Protein AF-A0A497GNI8-F1 (afdb_monomer_lite)

Foldseek 3Di:
DDPDQDDPVSLVVLLVVLLVVLLVLLVCLLVVVDDPVVSVVSLVVSVVVCVVNVHDVVSSVVSVVSSVVSVVVNVVD

Structure (mmCIF, N/CA/C/O backbone):
data_AF-A0A497GNI8-F1
#
_entry.id   AF-A0A497GNI8-F1
#
loop_
_atom_site.group_PDB
_atom_site.id
_atom_site.type_symbol
_atom_site.label_atom_id
_atom_site.label_alt_id
_atom_site.label_comp_id
_atom_site.label_asym_id
_atom_site.label_entity_id
_atom_site.label_seq_id
_atom_site.pdbx_PDB_ins_code
_atom_site.Cartn_x
_atom_site.Cartn_y
_atom_site.Cartn_z
_atom_site.occupancy
_atom_site.B_iso_or_equiv
_atom_site.auth_seq_id
_atom_site.auth_comp_id
_atom_site.auth_asym_id
_atom_site.auth_atom_id
_atom_site.pdbx_PDB_model_num
ATOM 1 N N . MET A 1 1 ? -23.318 16.266 14.400 1.00 43.66 1 MET A N 1
ATOM 2 C CA . MET A 1 1 ? -22.988 14.831 14.263 1.00 43.66 1 MET A CA 1
ATOM 3 C C . MET A 1 1 ? -21.557 14.663 14.734 1.00 43.66 1 MET A C 1
ATOM 5 O O . MET A 1 1 ? -20.686 15.301 14.160 1.00 43.66 1 MET A O 1
ATOM 9 N N . GLY A 1 2 ? -21.331 13.944 15.837 1.00 50.91 2 GLY A N 1
ATOM 10 C CA . GLY A 1 2 ? -19.971 13.648 16.300 1.00 50.91 2 GLY A CA 1
ATOM 11 C C . GLY A 1 2 ? -19.305 12.658 15.346 1.00 50.91 2 GLY A C 1
ATOM 12 O O . GLY A 1 2 ? -19.996 11.790 14.814 1.00 50.91 2 GLY A O 1
ATOM 13 N N . MET A 1 3 ? -18.002 12.809 15.091 1.00 61.91 3 MET A N 1
ATOM 14 C CA . MET A 1 3 ? -17.240 11.784 14.372 1.00 61.91 3 MET A CA 1
ATOM 15 C C . MET A 1 3 ? -17.371 10.469 15.144 1.00 61.91 3 MET A C 1
ATOM 17 O O . MET A 1 3 ? -17.019 10.426 16.321 1.00 61.91 3 MET A O 1
ATOM 21 N N . MET A 1 4 ? -17.901 9.424 14.507 1.00 79.56 4 MET A N 1
ATOM 22 C CA . MET A 1 4 ? -17.799 8.077 15.060 1.00 79.56 4 MET A CA 1
ATOM 23 C C . MET A 1 4 ? -16.319 7.697 15.046 1.00 79.56 4 MET A C 1
ATOM 25 O O . MET A 1 4 ? -15.689 7.704 13.988 1.00 79.56 4 MET A O 1
ATOM 29 N N . GLU A 1 5 ? -15.748 7.441 16.221 1.00 87.12 5 GLU A N 1
ATOM 30 C CA . GLU A 1 5 ? -14.409 6.867 16.310 1.00 87.12 5 GLU A CA 1
ATOM 31 C C . GLU A 1 5 ? -14.463 5.407 15.863 1.00 87.12 5 GLU A C 1
ATOM 33 O O . GLU A 1 5 ? -15.365 4.667 16.253 1.00 87.12 5 GLU A O 1
ATOM 38 N N . LEU A 1 6 ? -13.488 5.002 15.048 1.00 91.06 6 LEU A N 1
ATOM 39 C CA . LEU A 1 6 ? -13.337 3.612 14.635 1.00 91.06 6 LEU A CA 1
ATOM 40 C C . LEU A 1 6 ? -13.002 2.747 15.849 1.00 91.06 6 LEU A C 1
ATOM 42 O O . LEU A 1 6 ? -12.077 3.054 16.611 1.00 91.06 6 LEU A O 1
ATOM 46 N N . THR A 1 7 ? -13.715 1.637 15.977 1.00 95.25 7 THR A N 1
ATOM 47 C CA . THR A 1 7 ? -13.375 0.558 16.902 1.00 95.25 7 THR A CA 1
ATOM 48 C C . THR A 1 7 ? -12.017 -0.051 16.544 1.00 95.25 7 THR A C 1
ATOM 50 O O . THR A 1 7 ? -11.540 0.062 15.413 1.00 95.25 7 THR A O 1
ATOM 53 N N . SER A 1 8 ? -11.384 -0.745 17.495 1.00 95.12 8 SER A N 1
ATOM 54 C CA . SER A 1 8 ? -10.110 -1.430 17.234 1.00 95.12 8 SER A CA 1
ATOM 55 C C . SER A 1 8 ? -10.214 -2.437 16.084 1.00 95.12 8 SER A C 1
ATOM 57 O O . SER A 1 8 ? -9.311 -2.510 15.260 1.00 95.12 8 SER A O 1
ATOM 59 N N . GLN A 1 9 ? -11.338 -3.153 15.976 1.00 97.06 9 GLN A N 1
ATOM 60 C CA . GLN A 1 9 ? -11.553 -4.141 14.919 1.00 97.06 9 GLN A CA 1
ATOM 61 C C . GLN A 1 9 ? -11.699 -3.494 13.533 1.00 97.06 9 GLN A C 1
ATOM 6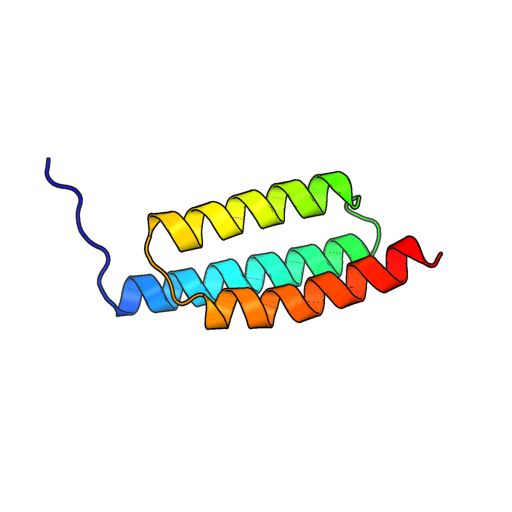3 O O . GLN A 1 9 ? -11.178 -4.014 12.550 1.00 97.06 9 GLN A O 1
ATOM 68 N N . GLU A 1 10 ? -12.370 -2.3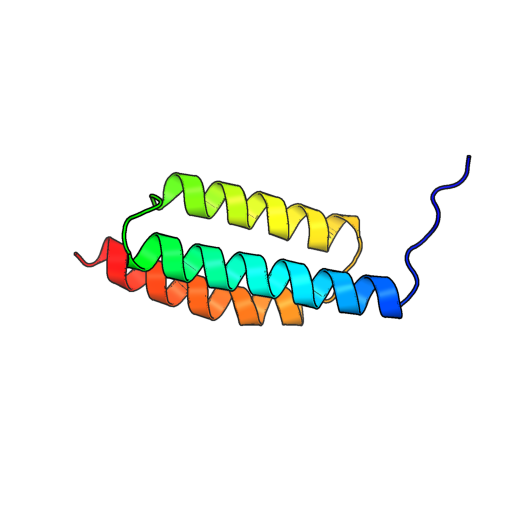43 13.438 1.00 97.31 10 GLU A N 1
ATOM 69 C CA . GLU A 1 10 ? -12.459 -1.594 12.178 1.00 97.31 10 GLU A CA 1
ATOM 70 C C . GLU A 1 10 ? -11.097 -1.042 11.751 1.00 97.31 10 GLU A C 1
ATOM 72 O O . GLU A 1 10 ? -10.795 -1.011 10.559 1.00 97.31 10 GLU A O 1
ATOM 77 N N . LYS A 1 11 ? -10.259 -0.637 12.713 1.00 97.38 11 LYS A N 1
ATOM 78 C CA . LYS A 1 11 ? -8.882 -0.216 12.432 1.00 97.38 11 LYS A CA 1
ATOM 79 C C . LYS A 1 11 ? -8.036 -1.364 11.902 1.00 97.38 11 LYS A C 1
ATOM 81 O O . LYS A 1 11 ? -7.438 -1.200 10.847 1.00 97.38 11 LYS A O 1
ATOM 86 N N . GLU A 1 12 ? -8.046 -2.515 12.570 1.00 97.94 12 GLU A N 1
ATOM 87 C CA . GLU A 1 12 ? -7.322 -3.712 12.116 1.00 97.94 12 GLU A CA 1
ATOM 88 C C . GLU A 1 12 ? -7.776 -4.152 10.716 1.00 97.94 12 GLU A C 1
ATOM 90 O O . GLU A 1 12 ? -6.957 -4.485 9.859 1.00 97.94 12 GLU A O 1
ATOM 95 N N . TYR A 1 13 ? -9.084 -4.098 10.448 1.00 98.00 13 TYR A N 1
ATOM 96 C CA . TYR A 1 13 ? -9.624 -4.391 9.123 1.00 98.00 13 TYR A CA 1
ATOM 97 C C . TYR A 1 13 ? -9.110 -3.410 8.059 1.00 98.00 13 TYR A C 1
ATOM 99 O O . TYR A 1 13 ? -8.648 -3.829 6.996 1.00 98.00 13 TYR A O 1
ATOM 107 N N . LEU A 1 14 ? -9.156 -2.104 8.342 1.00 98.00 14 LEU A N 1
ATOM 108 C CA . LEU A 1 14 ? -8.657 -1.072 7.430 1.00 98.00 14 LEU A CA 1
ATOM 109 C C . LEU A 1 14 ? -7.146 -1.175 7.207 1.00 98.00 14 LEU A C 1
ATOM 111 O O . LEU A 1 14 ? -6.686 -0.985 6.087 1.00 98.00 14 LEU A O 1
ATOM 115 N N . GLU A 1 15 ? -6.377 -1.493 8.245 1.00 98.44 15 GLU A N 1
ATOM 116 C CA . GLU A 1 15 ? -4.936 -1.732 8.155 1.00 98.44 15 GLU A CA 1
ATOM 117 C C . GLU A 1 15 ? -4.619 -2.868 7.185 1.00 98.44 15 GLU A C 1
ATOM 119 O O . GLU A 1 15 ? -3.765 -2.700 6.315 1.00 98.44 15 GLU A O 1
ATOM 124 N N . GLY A 1 16 ? -5.332 -3.994 7.293 1.00 98.19 16 GLY A N 1
ATOM 125 C CA . GLY A 1 16 ? -5.178 -5.124 6.377 1.00 98.19 16 GLY A CA 1
ATOM 126 C C . GLY A 1 16 ? -5.560 -4.773 4.939 1.00 98.19 16 GLY A C 1
ATOM 127 O O . GLY A 1 16 ? -4.814 -5.086 4.013 1.00 98.19 16 GLY A O 1
ATOM 128 N N . LEU A 1 17 ? -6.680 -4.069 4.752 1.00 98.44 17 LEU A N 1
ATOM 129 C CA . LEU A 1 17 ? -7.135 -3.636 3.429 1.00 98.44 17 LEU A CA 1
ATOM 130 C C . LEU A 1 17 ? -6.108 -2.718 2.752 1.00 98.44 17 LEU A C 1
ATOM 132 O O . LEU A 1 17 ? -5.738 -2.932 1.602 1.00 98.44 17 LEU A O 1
ATOM 136 N N . LEU A 1 18 ? -5.614 -1.715 3.477 1.00 98.50 18 LEU A N 1
ATOM 137 C CA . LEU A 1 18 ? -4.647 -0.756 2.947 1.00 98.50 18 LEU A CA 1
ATOM 138 C C . LEU A 1 18 ? -3.258 -1.374 2.739 1.00 98.50 18 LEU A C 1
ATOM 140 O O . LEU A 1 18 ? -2.535 -0.943 1.844 1.00 98.50 18 LEU A O 1
ATOM 144 N N . ALA A 1 19 ? -2.871 -2.368 3.544 1.00 98.31 19 ALA A N 1
ATOM 145 C CA . ALA A 1 19 ? -1.655 -3.141 3.304 1.00 98.31 19 ALA A CA 1
ATOM 146 C C . ALA A 1 19 ? -1.743 -3.918 1.985 1.00 98.31 19 ALA A C 1
ATOM 148 O O . ALA A 1 19 ? -0.812 -3.847 1.188 1.00 98.31 19 ALA A O 1
ATOM 149 N N . SER A 1 20 ? -2.880 -4.573 1.729 1.00 98.25 20 SER A N 1
ATOM 150 C CA . SER A 1 20 ? -3.141 -5.259 0.459 1.00 98.25 20 SER A CA 1
ATOM 151 C C . SER A 1 20 ? -3.101 -4.290 -0.726 1.00 98.25 20 SER A C 1
ATOM 153 O O . SER A 1 20 ? -2.492 -4.607 -1.738 1.00 98.25 20 SER A O 1
ATOM 155 N N . GLU A 1 21 ? -3.662 -3.079 -0.595 1.00 98.25 21 GLU A N 1
ATOM 156 C CA . GLU A 1 21 ? -3.564 -2.062 -1.658 1.00 98.25 21 GLU A CA 1
ATOM 157 C C . GLU A 1 21 ? -2.105 -1.680 -1.972 1.00 98.25 21 GLU A C 1
ATOM 159 O O . GLU A 1 21 ? -1.780 -1.378 -3.118 1.00 98.25 21 GLU A O 1
ATOM 164 N N . ILE A 1 22 ? -1.206 -1.679 -0.982 1.00 98.31 22 ILE A N 1
ATOM 165 C CA . ILE A 1 22 ? 0.223 -1.402 -1.209 1.00 98.31 22 ILE A CA 1
ATOM 166 C C . ILE A 1 22 ? 0.915 -2.568 -1.916 1.00 98.31 22 ILE A C 1
ATOM 168 O O . ILE A 1 22 ? 1.779 -2.328 -2.760 1.00 98.31 22 ILE A O 1
ATOM 172 N N . GLU A 1 23 ? 0.553 -3.806 -1.582 1.00 97.81 23 GLU A N 1
ATOM 173 C CA . GLU A 1 23 ? 1.050 -4.995 -2.281 1.00 97.81 23 GLU A CA 1
ATOM 174 C C . GLU A 1 23 ? 0.614 -4.967 -3.755 1.00 97.81 23 GLU A C 1
ATOM 176 O O . GLU A 1 23 ? 1.469 -5.038 -4.638 1.00 97.81 23 GLU A O 1
ATOM 181 N N . ASP A 1 24 ? -0.659 -4.666 -4.027 1.00 98.12 24 ASP A N 1
ATOM 182 C CA . ASP A 1 24 ? -1.178 -4.497 -5.391 1.00 98.12 24 ASP A CA 1
ATOM 183 C C . ASP A 1 24 ? -0.466 -3.365 -6.158 1.00 98.12 24 ASP A C 1
ATOM 185 O O . ASP A 1 24 ? -0.229 -3.464 -7.365 1.00 98.12 24 ASP A O 1
ATOM 189 N N . LEU A 1 25 ? -0.104 -2.264 -5.483 1.00 97.94 25 LEU A N 1
ATOM 190 C CA . LEU A 1 25 ? 0.708 -1.202 -6.094 1.00 97.94 25 LEU A CA 1
ATOM 191 C C . LEU A 1 25 ? 2.098 -1.707 -6.497 1.00 97.94 25 LEU A C 1
ATOM 193 O O . LEU A 1 25 ? 2.606 -1.290 -7.539 1.00 97.94 25 LEU A O 1
ATOM 197 N N . GLY A 1 26 ? 2.706 -2.586 -5.697 1.00 97.31 26 GLY A N 1
ATOM 198 C CA . GLY A 1 26 ? 3.992 -3.208 -6.012 1.00 97.31 26 GLY A CA 1
ATOM 199 C C . GLY A 1 26 ? 3.899 -4.121 -7.233 1.00 97.31 26 GLY A C 1
ATOM 200 O O . GLY A 1 26 ? 4.689 -3.958 -8.163 1.00 97.31 26 GLY A O 1
ATOM 201 N N . ASP A 1 27 ? 2.879 -4.979 -7.290 1.00 97.62 27 ASP A N 1
ATOM 202 C CA . ASP A 1 27 ? 2.625 -5.872 -8.431 1.00 97.62 27 ASP A CA 1
ATOM 203 C C . ASP A 1 27 ? 2.379 -5.089 -9.732 1.00 97.62 27 ASP A C 1
ATOM 205 O O . ASP A 1 27 ? 2.934 -5.398 -10.795 1.00 97.62 27 ASP A O 1
ATOM 209 N N . ARG A 1 28 ? 1.582 -4.017 -9.660 1.00 97.62 28 ARG A N 1
ATOM 210 C CA . ARG A 1 28 ? 1.327 -3.126 -10.803 1.00 97.62 28 ARG A CA 1
ATOM 211 C C . ARG A 1 28 ? 2.592 -2.395 -11.250 1.00 97.62 28 ARG A C 1
ATOM 213 O O . ARG A 1 28 ? 2.786 -2.173 -12.444 1.00 97.62 28 ARG A O 1
ATOM 220 N N . LEU A 1 29 ? 3.451 -1.985 -10.315 1.00 96.81 29 LEU A N 1
ATOM 221 C CA . LEU A 1 29 ? 4.714 -1.328 -10.656 1.00 96.81 29 LEU A CA 1
ATOM 222 C C . LEU A 1 29 ? 5.677 -2.314 -11.327 1.00 96.81 29 LEU A C 1
ATOM 224 O O . LEU A 1 29 ? 6.294 -1.971 -12.335 1.00 96.81 29 LEU A O 1
ATOM 228 N N . ALA A 1 30 ? 5.778 -3.533 -10.793 1.00 94.75 30 ALA A N 1
ATOM 229 C CA . ALA A 1 30 ? 6.641 -4.589 -11.318 1.00 94.75 30 ALA A CA 1
ATOM 230 C C . ALA A 1 30 ? 6.225 -5.032 -12.732 1.00 94.75 30 ALA A C 1
ATOM 232 O O . ALA A 1 30 ? 7.075 -5.239 -13.595 1.00 94.75 30 ALA A O 1
ATOM 233 N N . SER A 1 31 ? 4.919 -5.110 -13.000 1.00 95.06 31 SER A N 1
ATOM 234 C CA . SER A 1 31 ? 4.375 -5.399 -14.338 1.00 95.06 31 SER A CA 1
ATOM 235 C C . SER A 1 31 ? 4.493 -4.230 -15.326 1.00 95.06 31 SER A C 1
ATOM 237 O O . SER A 1 31 ? 4.359 -4.431 -16.532 1.00 95.06 31 SER A O 1
ATOM 239 N N . GLY A 1 32 ? 4.786 -3.018 -14.844 1.00 94.38 32 GLY A N 1
ATOM 240 C CA . GLY A 1 32 ? 4.860 -1.808 -15.663 1.00 94.38 32 GLY A CA 1
ATOM 241 C C . GLY A 1 32 ? 3.503 -1.166 -15.972 1.00 94.38 32 GLY A C 1
ATOM 242 O O . GLY A 1 32 ? 3.460 -0.210 -16.746 1.00 94.38 32 GLY A O 1
ATOM 243 N N . ASP A 1 33 ? 2.423 -1.639 -15.346 1.00 96.75 33 ASP A N 1
ATOM 244 C CA . ASP A 1 33 ? 1.063 -1.099 -15.482 1.00 96.75 33 ASP A CA 1
ATOM 245 C C . ASP A 1 33 ? 0.914 0.301 -14.863 1.00 96.75 33 ASP A C 1
ATOM 247 O O . ASP A 1 33 ? -0.000 1.053 -15.206 1.00 96.75 33 ASP A O 1
ATOM 251 N N . ILE A 1 34 ? 1.802 0.658 -13.933 1.00 96.81 34 ILE A N 1
ATOM 252 C CA . ILE A 1 34 ? 1.859 1.969 -13.280 1.00 96.81 34 ILE A CA 1
ATOM 253 C C . ILE A 1 34 ? 3.304 2.476 -13.221 1.00 96.81 34 ILE A C 1
ATOM 255 O O . ILE A 1 34 ? 4.254 1.715 -13.046 1.00 96.81 34 ILE A O 1
ATOM 259 N N . GLY A 1 35 ? 3.486 3.791 -13.361 1.00 94.88 35 GLY A N 1
ATOM 260 C CA . GLY A 1 35 ? 4.801 4.427 -13.260 1.00 94.88 35 GLY A CA 1
ATOM 261 C C . GLY A 1 35 ? 5.214 4.772 -11.817 1.00 94.88 35 GLY A C 1
ATOM 262 O O . GLY A 1 35 ? 4.357 4.884 -10.931 1.00 94.88 35 GLY A O 1
ATOM 263 N N . PRO A 1 36 ? 6.507 5.063 -11.566 1.00 94.00 36 PRO A N 1
ATOM 264 C CA . PRO A 1 36 ? 7.004 5.446 -10.239 1.00 94.00 36 PRO A CA 1
ATOM 265 C C . PRO A 1 36 ? 6.290 6.655 -9.616 1.00 94.00 36 PRO A C 1
ATOM 267 O O . PRO A 1 36 ? 5.990 6.665 -8.424 1.00 94.00 36 PRO A O 1
ATOM 270 N N . SER A 1 37 ? 5.981 7.685 -10.413 1.00 95.12 37 SER A N 1
ATOM 271 C CA . SER A 1 37 ? 5.334 8.904 -9.907 1.00 95.12 37 SER A CA 1
ATOM 272 C C . SER A 1 37 ? 3.880 8.685 -9.484 1.00 95.12 37 SER A C 1
ATOM 274 O O . SER A 1 37 ? 3.424 9.291 -8.515 1.00 95.12 37 SER A O 1
ATOM 276 N N . GLU A 1 38 ? 3.142 7.843 -10.207 1.00 96.50 38 GLU A N 1
ATOM 277 C CA . GLU A 1 38 ? 1.762 7.496 -9.855 1.00 96.50 38 GLU A CA 1
ATOM 278 C C . GLU A 1 38 ? 1.743 6.565 -8.637 1.00 96.50 38 GLU A C 1
ATOM 280 O O . GLU A 1 38 ? 0.993 6.803 -7.695 1.00 96.50 38 GLU A O 1
ATOM 285 N N . THR A 1 39 ? 2.677 5.614 -8.579 1.00 96.94 39 THR A N 1
ATOM 286 C CA . THR A 1 39 ? 2.886 4.749 -7.412 1.00 96.94 39 THR A CA 1
ATOM 287 C C . THR A 1 39 ? 3.154 5.555 -6.139 1.00 96.94 39 THR A C 1
ATOM 289 O O . THR A 1 39 ? 2.510 5.338 -5.114 1.00 96.94 39 THR A O 1
ATOM 292 N N . LEU A 1 40 ? 4.065 6.536 -6.200 1.00 96.44 40 LEU A N 1
ATOM 293 C CA . LEU A 1 40 ? 4.369 7.407 -5.061 1.00 96.44 40 LEU A CA 1
ATOM 294 C C . LEU A 1 40 ? 3.134 8.194 -4.603 1.00 96.44 40 LEU A C 1
ATOM 296 O O . LEU A 1 40 ? 2.916 8.365 -3.405 1.00 96.44 40 LEU A O 1
ATOM 300 N N . ARG A 1 41 ? 2.312 8.671 -5.544 1.00 98.12 41 ARG A N 1
ATOM 301 C CA . ARG A 1 41 ? 1.073 9.392 -5.232 1.00 98.12 41 ARG A CA 1
ATOM 302 C C . ARG A 1 41 ? 0.081 8.503 -4.486 1.00 98.12 41 ARG A C 1
ATOM 304 O O . ARG A 1 41 ? -0.469 8.943 -3.477 1.00 98.12 41 ARG A O 1
ATOM 311 N N . GLU A 1 42 ? -0.129 7.279 -4.956 1.00 98.25 42 GLU A N 1
ATOM 312 C CA . GLU A 1 42 ? -1.045 6.334 -4.314 1.00 98.25 42 GLU A CA 1
ATOM 313 C C . GLU A 1 42 ? -0.534 5.891 -2.941 1.00 98.25 42 GLU A C 1
ATOM 315 O O . GLU A 1 42 ? -1.289 5.885 -1.968 1.00 98.25 42 GLU A O 1
ATOM 320 N N . TRP A 1 43 ? 0.771 5.654 -2.804 1.00 98.12 43 TRP A N 1
ATOM 321 C CA . TRP A 1 43 ? 1.369 5.377 -1.501 1.00 98.12 43 TRP A CA 1
ATOM 322 C C . TRP A 1 43 ? 1.187 6.547 -0.518 1.00 98.12 43 TRP A C 1
ATOM 324 O O . TRP A 1 43 ? 0.801 6.336 0.632 1.00 98.12 43 TRP A O 1
ATOM 334 N N . LEU A 1 44 ? 1.371 7.799 -0.964 1.00 98.38 44 LEU A N 1
ATOM 335 C CA . LEU A 1 44 ? 1.114 8.989 -0.140 1.00 98.38 44 LEU A CA 1
ATOM 336 C C . LEU A 1 44 ? -0.365 9.116 0.258 1.00 98.38 44 LEU A C 1
ATOM 338 O O . LEU A 1 44 ? -0.662 9.532 1.383 1.00 98.38 44 LEU A O 1
ATOM 342 N N . ARG A 1 45 ? -1.297 8.741 -0.632 1.00 98.44 45 ARG A N 1
ATOM 343 C CA . ARG A 1 45 ? -2.731 8.669 -0.312 1.00 98.44 45 ARG A CA 1
ATOM 344 C C . ARG A 1 45 ? -2.956 7.691 0.839 1.00 98.44 45 ARG A C 1
ATOM 346 O O . ARG A 1 45 ? -3.569 8.088 1.833 1.00 98.44 45 ARG A O 1
ATOM 353 N N . ILE A 1 46 ? -2.416 6.477 0.748 1.00 98.38 46 ILE A N 1
ATOM 354 C CA . ILE A 1 46 ? -2.560 5.436 1.776 1.00 98.38 46 ILE A CA 1
ATOM 355 C C . ILE A 1 46 ? -1.902 5.861 3.098 1.00 98.38 46 ILE A C 1
ATOM 357 O O . ILE A 1 46 ? -2.548 5.812 4.146 1.00 98.38 46 ILE A O 1
ATOM 361 N N . LEU A 1 47 ? -0.674 6.392 3.063 1.00 98.19 47 LEU A N 1
ATOM 362 C CA . LEU A 1 47 ? 0.006 6.954 4.238 1.00 98.19 47 LEU A CA 1
ATOM 363 C C . LEU A 1 47 ? -0.856 8.018 4.933 1.00 98.19 47 LEU A C 1
ATOM 365 O O . LEU A 1 47 ? -0.962 8.038 6.161 1.00 98.19 47 LEU A O 1
ATOM 369 N N . SER A 1 48 ? -1.505 8.895 4.163 1.00 98.38 48 SER A N 1
ATOM 370 C CA . SER A 1 48 ? -2.365 9.933 4.734 1.00 98.38 48 SER A CA 1
ATOM 371 C C . SER A 1 48 ? -3.556 9.353 5.507 1.00 98.38 48 SER A C 1
ATOM 373 O O . SER A 1 48 ? -3.981 9.950 6.498 1.00 98.38 48 SER A O 1
ATOM 375 N N . ILE A 1 49 ? -4.071 8.188 5.093 1.00 97.88 49 ILE A N 1
ATOM 376 C CA . ILE A 1 49 ? -5.158 7.480 5.779 1.00 97.88 49 ILE A CA 1
ATOM 377 C C . ILE A 1 49 ? -4.645 6.903 7.101 1.00 97.88 49 ILE A C 1
ATOM 379 O O . ILE A 1 49 ? -5.262 7.155 8.137 1.00 97.88 49 ILE A O 1
ATOM 383 N N . PHE A 1 50 ? -3.483 6.237 7.091 1.00 97.94 50 PHE A N 1
ATOM 384 C CA . PHE A 1 50 ? -2.834 5.734 8.310 1.00 97.94 50 PHE A CA 1
ATOM 385 C C . PHE A 1 50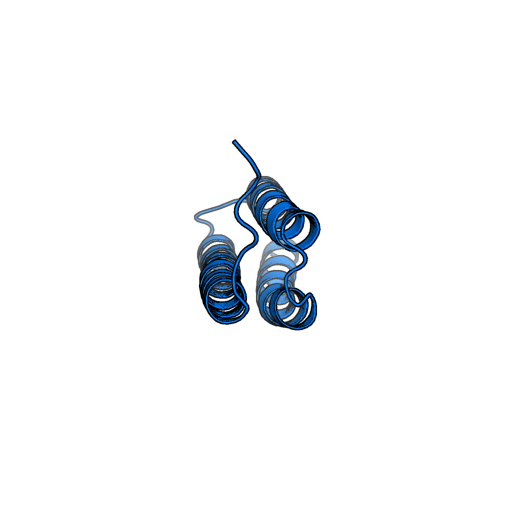 ? -2.648 6.837 9.358 1.00 97.94 50 PHE A C 1
ATOM 387 O O . PHE A 1 50 ? -3.033 6.670 10.517 1.00 97.94 50 PHE A O 1
ATOM 394 N N . VAL A 1 51 ? -2.132 7.999 8.941 1.00 97.62 51 VAL A N 1
ATOM 395 C CA . VAL A 1 51 ? -1.908 9.148 9.831 1.00 97.62 51 VAL A CA 1
ATOM 396 C C . VAL A 1 51 ? -3.225 9.709 10.372 1.00 97.62 51 VAL A C 1
ATOM 398 O O . VAL A 1 51 ? -3.350 9.933 11.577 1.00 97.62 51 VAL A O 1
ATOM 401 N N . LYS A 1 52 ? -4.223 9.934 9.507 1.00 96.31 52 LYS A N 1
ATOM 402 C CA . LYS A 1 52 ? -5.504 10.545 9.906 1.00 96.31 52 LYS A CA 1
ATOM 403 C C . LYS A 1 52 ? -6.310 9.658 10.849 1.00 96.31 52 LYS A C 1
ATOM 405 O O . LYS A 1 52 ? -6.919 10.171 11.783 1.00 96.31 52 LYS A O 1
ATOM 410 N N . LEU A 1 53 ? -6.311 8.349 10.610 1.00 95.94 53 LEU A N 1
ATOM 411 C CA . LEU A 1 53 ? -7.095 7.387 11.385 1.00 95.94 53 LEU A CA 1
ATOM 412 C C . LEU A 1 53 ? -6.320 6.789 12.570 1.00 95.94 53 LEU A C 1
ATOM 414 O O . LEU A 1 53 ? -6.892 6.031 13.357 1.00 95.94 53 LEU A O 1
ATOM 418 N N . ARG A 1 54 ? -5.046 7.179 12.742 1.00 95.69 54 ARG A N 1
ATOM 419 C CA . ARG A 1 54 ? -4.138 6.661 13.779 1.00 95.69 54 ARG A CA 1
ATOM 420 C C . ARG A 1 54 ? -4.095 5.130 13.757 1.00 95.69 54 ARG A C 1
ATOM 422 O O . ARG A 1 54 ? -4.366 4.489 14.775 1.00 95.69 54 ARG A O 1
ATOM 429 N N . LEU A 1 55 ? -3.834 4.589 12.572 1.00 97.38 55 LEU A N 1
ATOM 430 C CA . LEU A 1 55 ? -3.641 3.159 12.335 1.00 97.38 55 LEU A CA 1
ATOM 431 C C . LEU A 1 55 ? -2.207 2.741 12.702 1.00 97.38 55 LEU A C 1
ATOM 433 O O . LEU A 1 55 ? -1.314 3.590 12.810 1.00 97.38 55 LEU A O 1
ATOM 437 N N . ASP A 1 56 ? -1.969 1.444 12.885 1.00 97.62 56 ASP A N 1
ATOM 438 C CA . ASP A 1 56 ? -0.657 0.902 13.236 1.00 97.62 56 ASP A CA 1
ATOM 439 C C . ASP A 1 56 ? 0.350 1.044 12.082 1.00 97.62 56 ASP A C 1
ATOM 441 O O . ASP A 1 56 ? 0.362 0.296 11.103 1.00 97.62 56 ASP A O 1
ATOM 445 N N . MET A 1 57 ? 1.279 1.987 12.238 1.00 97.56 57 MET A N 1
ATOM 446 C CA . MET A 1 57 ? 2.342 2.263 11.269 1.00 97.56 57 MET A CA 1
ATOM 447 C C . MET A 1 57 ? 3.265 1.064 11.000 1.00 97.56 57 MET A C 1
ATOM 449 O O . MET A 1 57 ? 3.952 1.050 9.974 1.00 97.56 57 MET A O 1
ATOM 453 N N . ARG A 1 58 ? 3.301 0.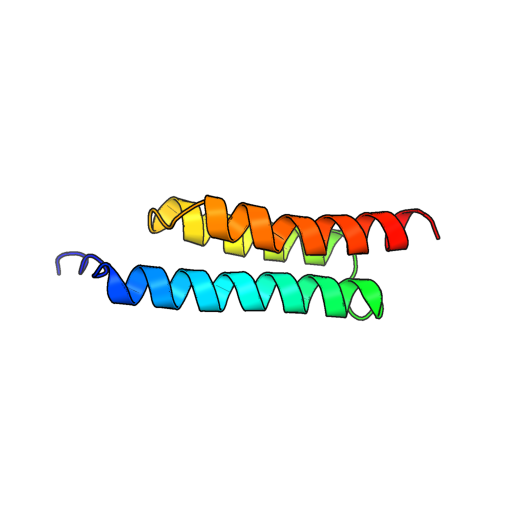046 11.872 1.00 97.94 58 ARG A N 1
ATOM 454 C CA . ARG A 1 58 ? 4.071 -1.186 11.627 1.00 97.94 58 ARG A CA 1
ATOM 455 C C . ARG A 1 58 ? 3.520 -1.961 10.433 1.00 97.94 58 ARG A C 1
ATOM 457 O O . ARG A 1 58 ? 4.311 -2.503 9.662 1.00 97.94 58 ARG A O 1
ATOM 464 N N . VAL A 1 59 ? 2.198 -1.965 10.250 1.00 97.50 59 VAL A N 1
ATOM 465 C CA . VAL A 1 59 ? 1.536 -2.613 9.109 1.00 97.50 59 VAL A CA 1
ATOM 466 C C . VAL A 1 59 ? 1.922 -1.904 7.811 1.00 97.50 59 VAL A C 1
ATOM 468 O O . VAL A 1 59 ? 2.427 -2.544 6.889 1.00 97.50 59 VAL A O 1
ATOM 471 N N . LEU A 1 60 ? 1.806 -0.571 7.786 1.00 97.62 60 LEU A N 1
ATOM 472 C CA . LEU A 1 60 ? 2.223 0.245 6.643 1.00 97.62 60 LEU A CA 1
ATOM 473 C C . LEU A 1 60 ? 3.696 0.023 6.288 1.00 97.62 60 LEU A C 1
ATOM 475 O O . LEU A 1 60 ? 4.038 -0.140 5.118 1.00 97.62 60 LEU A O 1
ATOM 479 N N . THR A 1 61 ? 4.569 0.020 7.299 1.00 97.12 61 THR A N 1
ATOM 480 C CA . THR A 1 61 ? 6.015 -0.154 7.110 1.00 97.12 61 THR A CA 1
ATOM 481 C C . THR A 1 61 ? 6.316 -1.493 6.450 1.00 97.12 61 THR A C 1
ATOM 483 O O . THR A 1 61 ? 7.082 -1.536 5.492 1.00 97.12 61 THR A O 1
ATOM 486 N N . LYS A 1 62 ? 5.687 -2.574 6.926 1.00 96.31 62 LYS A N 1
ATOM 487 C CA . LYS A 1 62 ? 5.872 -3.917 6.373 1.00 96.31 62 LYS A CA 1
ATOM 488 C C . LYS A 1 62 ? 5.414 -3.999 4.914 1.00 96.31 62 LYS A C 1
ATOM 490 O O . LYS A 1 62 ? 6.186 -4.455 4.081 1.00 96.31 62 LYS A O 1
ATOM 495 N N . ALA A 1 63 ? 4.217 -3.508 4.589 1.00 95.31 63 ALA A N 1
ATOM 496 C CA . ALA A 1 63 ? 3.725 -3.509 3.207 1.00 95.31 63 ALA A CA 1
ATOM 497 C C . ALA A 1 63 ? 4.608 -2.644 2.282 1.00 95.31 63 ALA A C 1
ATOM 499 O O . ALA A 1 63 ? 4.940 -3.028 1.163 1.00 95.31 63 ALA A O 1
ATOM 500 N N . SER A 1 64 ? 5.091 -1.503 2.786 1.00 97.31 64 SER A N 1
ATOM 501 C CA . SER A 1 64 ? 5.958 -0.591 2.024 1.00 97.31 64 SER A CA 1
ATOM 502 C C . SER A 1 64 ? 7.342 -1.174 1.713 1.00 97.31 64 SER A C 1
ATOM 504 O O . SER A 1 64 ? 7.994 -0.704 0.782 1.00 97.31 64 SER A O 1
ATOM 506 N N . GLN A 1 65 ? 7.810 -2.187 2.456 1.00 97.31 65 GLN A N 1
ATOM 507 C CA . GLN A 1 65 ? 9.070 -2.874 2.143 1.00 97.31 65 GLN A CA 1
ATOM 508 C C . GLN A 1 65 ? 8.984 -3.610 0.808 1.00 97.31 65 GLN A C 1
ATOM 510 O O . GLN A 1 65 ? 9.919 -3.519 0.018 1.00 97.31 65 GLN A O 1
ATOM 515 N N . TYR A 1 66 ? 7.863 -4.282 0.539 1.00 95.62 66 TYR A N 1
ATOM 516 C CA . TYR A 1 66 ? 7.640 -4.950 -0.740 1.00 95.62 66 TYR A CA 1
ATOM 517 C C . TYR A 1 66 ? 7.615 -3.935 -1.889 1.00 95.62 66 TYR A C 1
ATOM 519 O O . TYR A 1 66 ? 8.403 -4.043 -2.825 1.00 95.62 66 TYR A O 1
ATOM 527 N N . LEU A 1 67 ? 6.827 -2.866 -1.749 1.00 96.19 67 LEU A N 1
ATOM 528 C CA . LEU A 1 67 ? 6.772 -1.792 -2.744 1.00 96.19 67 LEU A CA 1
ATOM 529 C C . LEU A 1 67 ? 8.151 -1.165 -3.025 1.00 96.19 67 LEU A C 1
ATOM 531 O O . LEU A 1 67 ? 8.487 -0.869 -4.172 1.00 96.19 67 LEU A O 1
ATOM 535 N N . SER A 1 68 ? 8.968 -0.972 -1.983 1.00 95.69 68 SER A N 1
ATOM 536 C CA . SER A 1 68 ? 10.329 -0.451 -2.129 1.00 95.69 68 SER A CA 1
ATOM 537 C C . SER A 1 68 ? 11.236 -1.383 -2.934 1.00 95.69 68 SER A C 1
ATOM 539 O O . SER A 1 68 ? 12.119 -0.882 -3.629 1.00 95.69 68 SER A O 1
ATOM 541 N N . LEU A 1 69 ? 11.055 -2.704 -2.831 1.00 95.62 69 LEU A N 1
ATOM 542 C CA . LEU A 1 69 ? 11.816 -3.675 -3.619 1.00 95.62 69 LEU A CA 1
ATOM 543 C C . LEU A 1 69 ? 11.432 -3.570 -5.099 1.00 95.62 69 LEU A C 1
ATOM 545 O O . LEU A 1 69 ? 12.314 -3.370 -5.932 1.00 95.62 69 LEU A O 1
ATOM 549 N N . CYS A 1 70 ? 10.131 -3.566 -5.410 1.00 94.31 70 CYS A N 1
ATOM 550 C CA . CYS A 1 70 ? 9.631 -3.413 -6.782 1.00 94.31 70 CYS A CA 1
ATOM 551 C C . CYS A 1 70 ? 10.118 -2.110 -7.436 1.00 94.31 70 CYS A C 1
ATOM 553 O O . CYS A 1 70 ? 10.519 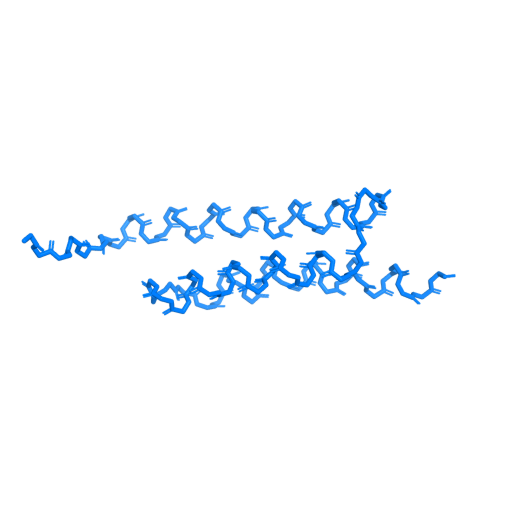-2.091 -8.598 1.00 94.31 70 CYS A O 1
ATOM 555 N N . LEU A 1 71 ? 10.125 -1.002 -6.683 1.00 92.94 71 LEU A N 1
ATOM 556 C CA . LEU A 1 71 ? 10.620 0.281 -7.182 1.00 92.94 71 LEU A CA 1
ATOM 557 C C . LEU A 1 71 ? 12.119 0.247 -7.485 1.00 92.94 71 LEU A C 1
ATOM 559 O O . LEU A 1 71 ? 12.549 0.807 -8.492 1.00 92.94 71 LEU A O 1
ATOM 563 N N . HIS A 1 72 ? 12.910 -0.396 -6.626 1.00 92.19 72 HIS A N 1
ATOM 564 C CA . HIS A 1 72 ? 14.348 -0.513 -6.835 1.00 92.19 72 HIS A CA 1
ATOM 565 C C . HIS A 1 72 ? 14.666 -1.327 -8.095 1.00 92.19 72 HIS A C 1
ATOM 567 O O . HIS A 1 72 ? 15.528 -0.928 -8.878 1.00 92.19 72 HIS A O 1
ATOM 573 N N . GLU A 1 73 ? 13.960 -2.438 -8.309 1.00 88.69 73 GLU A N 1
ATOM 574 C CA . GLU A 1 73 ? 14.083 -3.249 -9.524 1.00 88.69 73 GLU A CA 1
ATOM 575 C C . GLU A 1 73 ? 13.742 -2.421 -10.767 1.00 88.69 73 GLU A C 1
ATOM 577 O O . GLU A 1 73 ? 14.543 -2.358 -11.695 1.00 88.69 73 GLU A O 1
ATOM 582 N N . ARG A 1 74 ? 12.631 -1.673 -10.741 1.00 84.81 74 ARG A N 1
ATOM 583 C CA . ARG A 1 74 ? 12.167 -0.895 -11.897 1.00 84.81 74 ARG A CA 1
ATOM 584 C C . ARG A 1 74 ? 13.052 0.295 -12.273 1.00 84.81 74 ARG A C 1
ATOM 586 O O . ARG A 1 74 ? 13.090 0.680 -13.433 1.00 84.81 74 ARG A O 1
ATOM 593 N N . VAL A 1 75 ? 13.714 0.921 -11.300 1.00 81.19 75 VAL A N 1
ATOM 594 C CA . VAL A 1 75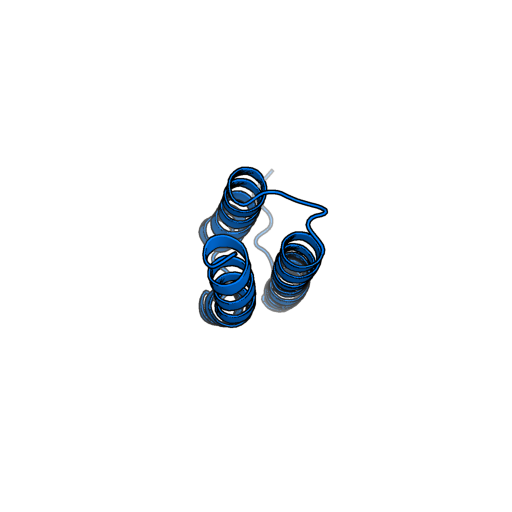 ? 14.623 2.064 -11.534 1.00 81.19 75 VAL A CA 1
ATOM 595 C C . VAL A 1 75 ? 16.020 1.601 -11.970 1.00 81.19 75 VAL A C 1
ATOM 597 O O . VAL A 1 75 ? 16.792 2.401 -12.495 1.00 81.19 75 VAL A O 1
ATOM 600 N N . SER A 1 76 ? 16.355 0.329 -11.744 1.00 76.94 76 SER A N 1
ATOM 601 C CA . SER A 1 76 ? 17.641 -0.256 -12.142 1.00 76.94 76 SER A CA 1
ATOM 602 C C . SER A 1 76 ? 17.657 -0.775 -13.590 1.00 76.94 76 SER A C 1
ATOM 604 O O . SER A 1 76 ? 18.730 -1.138 -14.072 1.00 76.94 76 SER A O 1
ATOM 606 N N . GLU A 1 77 ? 16.495 -0.822 -14.254 1.00 66.88 77 GLU A N 1
ATOM 607 C CA . GLU A 1 77 ? 16.303 -1.144 -15.682 1.00 66.88 77 GLU A CA 1
ATOM 608 C C . GLU A 1 77 ? 16.452 0.091 -16.582 1.00 66.88 77 GLU A C 1
ATOM 610 O O . GLU A 1 77 ? 17.077 -0.050 -17.660 1.00 66.88 77 GLU A O 1
#

Secondary structure (DSSP, 8-state):
-PPPPPPHHHHHHHHHHHHHHHHHHHHHHHHTSS-HHHHHHHHHHHHHHHHHHT--HHHHHHHHHHHHHHHHHHH--

pLDDT: mean 93.63, std 9.99, range [43.66, 98.5]

Sequence (77 aa):
MGMMELTSQEKEYLEGLLASEIEDLGDRLASGDIGPSETLREWLRILSIFVKLRLDMRVLTKASQYLSLCLHERVSE

Radius of gyration: 13.89 Å; chains: 1; bounding box: 41×21×33 Å